Protein AF-A0A969PYI9-F1 (afdb_monomer_lite)

pLDDT: mean 77.61, std 15.88, range [44.59, 96.69]

Secondary structure (DSSP, 8-state):
---------------GGGSS-HHHHHHHHHHHHHHHHHHHHHHHHHHHHHHHHTHHHHHHHHHHHHHHHHHHHHHHHHHHHHHHHHHH--GGGGHHHHHHHHHHHHHHHHHHHHHHHHHHHT--

Foldseek 3Di:
DDDDDDDDDPPDPPDVVVPDDPVVVVVVVVVVVVVVVVVVVVVVVVVVVVVVVVVVLVVLVVVLVVLVVVLVVLVVLQVQLVVVCVVPVDCVSNVSVVVSVVCNVVSVVVSVVSVVVSVVVVVD

Sequence (124 aa):
MRSMQTYFPFQRKNNPWSRLPVSYRGAIIIAIPATCLIVTLVAWIWSRQAALEQKKQIDRARELLDQSNRILTILVDAETGVRGYNISYEPEFLEPYEQAITNLPNALDRFRQLAKITRDKSKL

Radius of gyration: 39.38 Å; chains: 1; bounding box: 103×38×92 Å

Structure (mmCIF, N/CA/C/O backbone):
data_AF-A0A969PYI9-F1
#
_entry.id   AF-A0A969PYI9-F1
#
loop_
_atom_site.group_PDB
_atom_site.id
_atom_site.type_symbol
_atom_site.label_atom_id
_atom_site.label_alt_id
_atom_site.label_comp_id
_atom_site.label_asym_id
_atom_site.label_entity_id
_atom_site.label_seq_id
_atom_site.pdbx_PDB_ins_code
_atom_site.Cartn_x
_atom_site.Cartn_y
_atom_site.Cartn_z
_atom_site.occupancy
_atom_site.B_iso_or_equiv
_atom_site.auth_seq_id
_atom_site.auth_comp_id
_atom_site.auth_asym_id
_atom_site.auth_atom_id
_atom_site.pdbx_PDB_model_num
ATOM 1 N N . MET A 1 1 ? 83.558 -29.501 -62.024 1.00 46.78 1 MET A N 1
ATOM 2 C CA . MET A 1 1 ? 83.845 -28.240 -61.301 1.00 46.78 1 MET A CA 1
ATOM 3 C C . MET A 1 1 ? 82.894 -27.171 -61.841 1.00 46.78 1 MET A C 1
ATOM 5 O O . MET A 1 1 ? 82.820 -27.061 -63.055 1.00 46.78 1 MET A O 1
ATOM 9 N N . ARG A 1 2 ? 82.185 -26.449 -60.949 1.00 47.19 2 ARG A N 1
ATOM 10 C CA . ARG A 1 2 ? 81.158 -25.389 -61.165 1.00 47.19 2 ARG A CA 1
ATOM 11 C C . ARG A 1 2 ? 79.785 -25.851 -61.691 1.00 47.19 2 ARG A C 1
ATOM 13 O O . ARG A 1 2 ? 79.622 -26.082 -62.876 1.00 47.19 2 ARG A O 1
ATOM 20 N N . SER A 1 3 ? 78.838 -26.230 -60.828 1.00 53.38 3 SER A N 1
ATOM 21 C CA . SER A 1 3 ? 78.014 -25.450 -59.867 1.00 53.38 3 SER A CA 1
ATOM 22 C C . SER A 1 3 ? 76.655 -25.053 -60.463 1.00 53.38 3 SER A C 1
ATOM 24 O O . SER A 1 3 ? 76.537 -24.048 -61.158 1.00 53.38 3 SER A O 1
ATOM 26 N N . MET A 1 4 ? 75.643 -25.868 -60.143 1.00 59.22 4 MET A N 1
ATOM 27 C CA . MET A 1 4 ? 74.211 -25.572 -60.246 1.00 59.22 4 MET A CA 1
ATOM 28 C C . MET A 1 4 ? 73.878 -24.302 -59.461 1.00 59.22 4 MET A C 1
ATOM 30 O O . MET A 1 4 ? 74.106 -24.251 -58.254 1.00 59.22 4 MET A O 1
ATOM 34 N N . GLN A 1 5 ? 73.3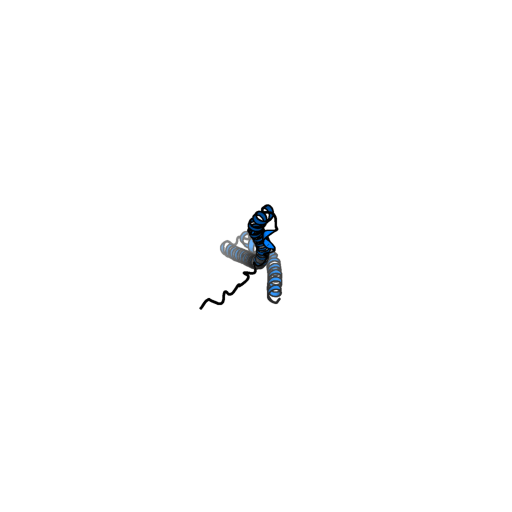05 -23.305 -60.133 1.00 66.62 5 GLN A N 1
ATOM 35 C CA . GLN A 1 5 ? 72.790 -22.099 -59.497 1.00 66.62 5 GLN A CA 1
ATOM 36 C C . GLN A 1 5 ? 71.279 -22.041 -59.720 1.00 66.62 5 GLN A C 1
ATOM 38 O O . GLN A 1 5 ? 70.779 -21.759 -60.806 1.00 66.62 5 GLN A O 1
ATOM 43 N N . THR A 1 6 ? 70.561 -22.408 -58.666 1.00 60.53 6 THR A N 1
ATOM 44 C CA . THR A 1 6 ? 69.108 -22.364 -58.535 1.00 60.53 6 THR A CA 1
ATOM 45 C C . THR A 1 6 ? 68.626 -20.918 -58.507 1.00 60.53 6 THR A C 1
ATOM 47 O O . THR A 1 6 ? 68.924 -20.185 -57.564 1.00 60.53 6 THR A O 1
ATOM 50 N N . TYR A 1 7 ? 67.841 -20.516 -59.502 1.00 62.12 7 TYR A N 1
ATOM 51 C CA . TYR A 1 7 ? 67.082 -19.269 -59.460 1.00 62.12 7 TYR A CA 1
ATOM 52 C C . TYR A 1 7 ? 65.679 -19.561 -58.909 1.00 62.12 7 TYR A C 1
ATOM 54 O O . TYR A 1 7 ? 64.814 -20.056 -59.624 1.00 62.12 7 TYR A O 1
ATOM 62 N N . PHE A 1 8 ? 65.455 -19.268 -57.625 1.00 63.09 8 PHE A N 1
ATOM 63 C CA . PHE A 1 8 ? 64.115 -19.190 -57.034 1.00 63.09 8 PHE A CA 1
ATOM 64 C C . PHE A 1 8 ? 63.538 -17.786 -57.287 1.00 63.09 8 PHE A C 1
ATOM 66 O O . PHE A 1 8 ? 64.083 -16.815 -56.758 1.00 63.09 8 PHE A O 1
ATOM 73 N N . PRO A 1 9 ? 62.436 -17.623 -58.040 1.00 62.62 9 PRO A N 1
ATOM 74 C CA . PRO A 1 9 ? 61.739 -16.346 -58.085 1.00 62.62 9 PRO A CA 1
ATOM 75 C C . PRO A 1 9 ? 60.918 -16.165 -56.800 1.00 62.62 9 PRO A C 1
ATOM 77 O O . PRO A 1 9 ? 59.925 -16.856 -56.569 1.00 62.62 9 PRO A O 1
ATOM 80 N N . PHE A 1 10 ? 61.319 -15.211 -55.957 1.00 60.91 10 PHE A N 1
ATOM 81 C CA . PHE A 1 10 ? 60.512 -14.723 -54.839 1.00 60.91 10 PHE A CA 1
ATOM 82 C C . PHE A 1 10 ? 59.260 -14.033 -55.402 1.00 60.91 10 PHE A C 1
ATOM 84 O O . PHE A 1 10 ? 59.290 -12.857 -55.771 1.00 60.91 10 PHE A O 1
ATOM 91 N N . GLN A 1 11 ? 58.149 -14.766 -55.516 1.00 65.62 11 GLN A N 1
ATOM 92 C CA . GLN A 1 11 ? 56.864 -14.171 -55.866 1.00 65.62 11 GLN A CA 1
ATOM 93 C C . GLN A 1 11 ? 56.404 -13.262 -54.725 1.00 65.62 11 GLN A C 1
ATOM 95 O O . GLN A 1 11 ? 55.915 -13.702 -53.684 1.00 65.62 11 GLN A O 1
ATOM 100 N N . ARG A 1 12 ? 56.559 -11.955 -54.938 1.00 57.47 12 ARG A N 1
ATOM 101 C CA . ARG A 1 12 ? 55.998 -10.908 -54.092 1.00 57.47 12 ARG A CA 1
ATOM 102 C C . ARG A 1 12 ? 54.474 -11.036 -54.163 1.00 57.47 12 ARG A C 1
ATOM 104 O O . ARG A 1 12 ? 53.871 -10.626 -55.151 1.00 57.47 12 ARG A O 1
ATOM 111 N N . LYS A 1 13 ? 53.854 -11.638 -53.138 1.00 58.28 13 LYS A N 1
ATOM 112 C CA . LYS A 1 13 ? 52.394 -11.633 -52.953 1.00 58.28 13 LYS A CA 1
ATOM 113 C C . LYS A 1 13 ? 51.910 -10.196 -53.139 1.00 58.28 13 LYS A C 1
ATOM 115 O O . LYS A 1 13 ? 52.215 -9.324 -52.323 1.00 58.28 13 LYS A O 1
ATOM 120 N N . ASN A 1 14 ? 51.192 -9.947 -54.230 1.00 59.09 14 ASN A N 1
ATOM 121 C CA . ASN A 1 14 ? 50.511 -8.683 -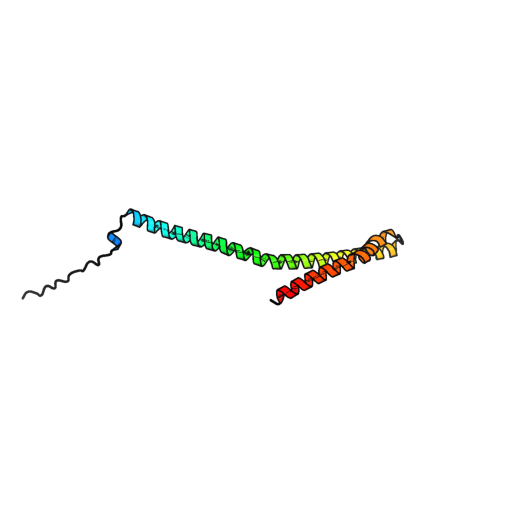54.453 1.00 59.09 14 ASN A CA 1
ATOM 122 C C . ASN A 1 14 ? 49.428 -8.563 -53.386 1.00 59.09 14 ASN A C 1
ATOM 124 O O . ASN A 1 14 ? 48.335 -9.098 -53.532 1.00 59.09 14 ASN A O 1
ATOM 128 N N . ASN A 1 15 ? 49.755 -7.881 -52.291 1.00 60.69 15 ASN A N 1
ATOM 129 C CA . ASN A 1 15 ? 48.765 -7.455 -51.323 1.00 60.69 15 ASN A CA 1
ATOM 130 C C . ASN A 1 15 ? 47.912 -6.366 -51.994 1.00 60.69 15 ASN A C 1
ATOM 132 O O . ASN A 1 15 ? 48.440 -5.282 -52.255 1.00 60.69 15 ASN A O 1
ATOM 136 N N . PRO A 1 16 ? 46.607 -6.591 -52.242 1.00 58.06 16 PRO A N 1
ATOM 137 C CA . PRO A 1 16 ? 45.718 -5.555 -52.787 1.00 58.06 16 PRO A CA 1
ATOM 138 C C . PRO A 1 16 ? 45.613 -4.328 -51.857 1.00 58.06 16 PRO A C 1
ATOM 140 O O . PRO A 1 16 ? 45.223 -3.239 -52.263 1.00 58.06 16 PRO A O 1
ATOM 143 N N . TRP A 1 17 ? 46.060 -4.494 -50.614 1.00 54.84 17 TRP A N 1
ATOM 144 C CA . TRP A 1 17 ? 46.081 -3.531 -49.519 1.00 54.84 17 TRP A CA 1
ATOM 145 C C . TRP A 1 17 ? 47.079 -2.371 -49.670 1.00 54.84 17 TRP A C 1
ATOM 147 O O . TRP A 1 17 ? 47.053 -1.433 -48.869 1.00 54.84 17 TRP A O 1
ATOM 157 N N . SER A 1 18 ? 47.986 -2.400 -50.654 1.00 57.56 18 SER A N 1
ATOM 158 C CA . SER A 1 18 ? 48.960 -1.315 -50.872 1.00 57.56 18 SER A CA 1
ATOM 159 C C . SER A 1 18 ? 48.491 -0.216 -51.825 1.00 57.56 18 SER A C 1
ATOM 161 O O . SER A 1 18 ? 49.165 0.805 -51.920 1.00 57.56 18 SER A O 1
ATOM 163 N N . ARG A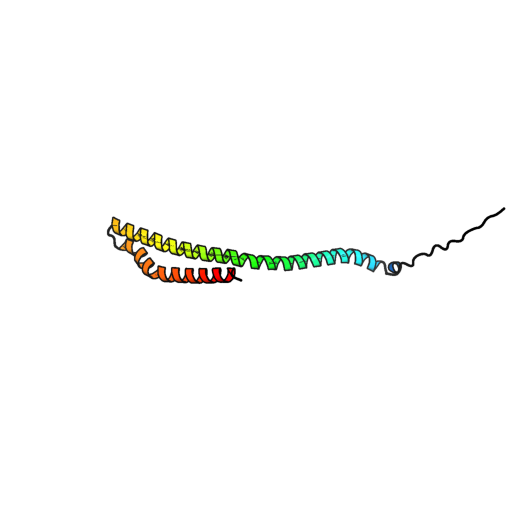 1 19 ? 47.338 -0.386 -52.488 1.00 58.09 19 ARG A N 1
ATOM 164 C CA . ARG A 1 19 ? 46.826 0.555 -53.503 1.00 58.09 19 ARG A CA 1
ATOM 165 C C . ARG A 1 19 ? 45.737 1.508 -53.007 1.00 58.09 19 ARG A C 1
ATOM 167 O O . ARG A 1 19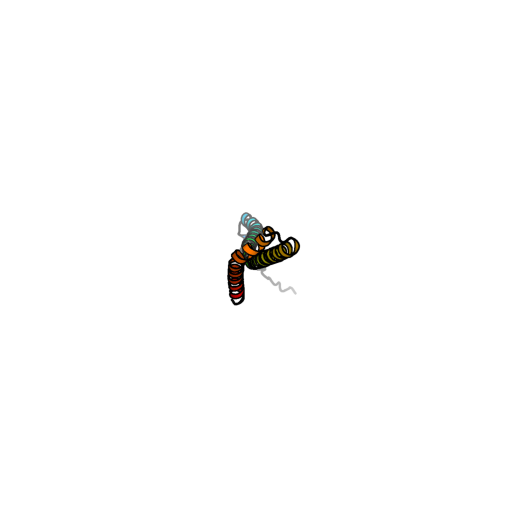 ? 45.211 2.284 -53.795 1.00 58.09 19 ARG A O 1
ATOM 174 N N . LEU A 1 20 ? 45.402 1.463 -51.719 1.00 59.56 20 LEU A N 1
ATOM 175 C CA . LEU A 1 20 ? 44.409 2.358 -51.129 1.00 59.56 20 LEU A CA 1
ATOM 176 C C . LEU A 1 20 ? 45.105 3.608 -50.558 1.00 59.56 20 LEU A C 1
ATOM 178 O O . LEU A 1 20 ? 46.094 3.459 -49.831 1.00 59.56 20 LEU A O 1
ATOM 182 N N . PRO A 1 21 ? 44.625 4.824 -50.886 1.00 57.94 21 PRO A N 1
ATOM 183 C CA . PRO A 1 21 ? 45.241 6.083 -50.474 1.00 57.94 21 PRO A CA 1
ATOM 184 C C . PRO A 1 21 ? 45.346 6.179 -48.944 1.00 57.94 21 PRO A C 1
ATOM 186 O O . PRO A 1 21 ? 44.457 5.743 -48.212 1.00 57.94 21 PRO A O 1
ATOM 189 N N . VAL A 1 22 ? 46.460 6.737 -48.457 1.00 59.12 22 VAL A N 1
ATOM 190 C CA . VAL A 1 22 ? 46.876 6.783 -47.036 1.00 59.12 22 VAL A CA 1
ATOM 191 C C . VAL A 1 22 ? 45.804 7.365 -46.100 1.00 59.12 22 VAL A C 1
ATOM 193 O O . VAL A 1 22 ? 45.721 6.971 -44.938 1.00 59.12 22 VAL A O 1
ATOM 196 N N . SER A 1 23 ? 44.919 8.214 -46.616 1.00 60.12 23 SER A N 1
ATOM 197 C CA . SER A 1 23 ? 43.754 8.763 -45.916 1.00 60.12 23 SER A CA 1
ATOM 198 C C . SER A 1 23 ? 42.748 7.696 -45.452 1.00 60.12 23 SER A C 1
ATOM 200 O O . SER A 1 23 ? 42.155 7.843 -44.386 1.00 60.12 23 SER A O 1
ATOM 202 N N . TYR A 1 24 ? 42.602 6.579 -46.174 1.00 62.62 24 TYR A N 1
ATOM 203 C CA . TYR A 1 24 ? 41.691 5.490 -45.791 1.00 62.62 24 TYR A CA 1
ATOM 204 C C . TYR A 1 24 ? 42.291 4.569 -44.714 1.00 62.62 24 TYR A C 1
ATOM 206 O O . TYR A 1 24 ? 41.568 3.995 -43.903 1.00 62.62 24 TYR A O 1
ATOM 214 N N . ARG A 1 25 ? 43.627 4.473 -44.644 1.00 58.72 25 ARG A N 1
ATOM 215 C CA . ARG A 1 25 ? 44.326 3.702 -43.599 1.00 58.72 25 ARG A CA 1
ATOM 216 C C . ARG A 1 25 ? 44.169 4.333 -42.216 1.00 58.72 25 ARG A C 1
ATOM 218 O O . ARG A 1 25 ? 44.001 3.603 -41.246 1.00 58.72 25 ARG A O 1
ATOM 225 N N . GLY A 1 26 ? 44.165 5.666 -42.136 1.00 64.00 26 GLY A N 1
ATOM 226 C CA . GLY A 1 26 ? 43.860 6.390 -40.896 1.00 64.00 26 GLY A CA 1
ATOM 227 C C . GLY A 1 26 ? 42.392 6.256 -40.481 1.00 64.00 26 GLY A C 1
ATOM 228 O O . GLY A 1 26 ? 42.096 6.056 -39.306 1.00 64.00 26 GLY A O 1
ATOM 229 N N . ALA A 1 27 ? 41.475 6.278 -41.453 1.00 65.31 27 ALA A N 1
ATOM 230 C CA . ALA A 1 27 ? 40.041 6.148 -41.200 1.00 65.31 27 ALA A CA 1
ATOM 231 C C . ALA A 1 27 ? 39.653 4.776 -40.616 1.00 65.31 27 ALA A C 1
ATOM 233 O O . ALA A 1 27 ? 38.816 4.713 -39.720 1.00 65.31 27 ALA A O 1
ATOM 234 N N . ILE A 1 28 ? 40.293 3.683 -41.052 1.00 68.19 28 ILE A N 1
ATOM 235 C CA . ILE A 1 28 ? 40.019 2.330 -40.531 1.00 68.19 28 ILE A CA 1
ATOM 236 C C . ILE A 1 28 ? 40.412 2.201 -39.048 1.00 68.19 28 ILE A C 1
ATOM 238 O O . ILE A 1 28 ? 39.690 1.571 -38.277 1.00 68.19 28 ILE A O 1
ATOM 242 N N . ILE A 1 29 ? 41.509 2.840 -38.625 1.00 76.75 29 ILE A N 1
ATOM 243 C CA . ILE A 1 29 ? 41.984 2.802 -37.229 1.00 76.75 29 ILE A CA 1
ATOM 244 C C . ILE A 1 29 ? 40.995 3.500 -36.284 1.00 76.75 29 ILE A C 1
ATOM 246 O O . ILE A 1 29 ? 40.866 3.096 -35.133 1.00 76.75 29 ILE A O 1
ATOM 250 N N . ILE A 1 30 ? 40.263 4.506 -36.774 1.00 74.62 30 ILE A N 1
ATOM 251 C CA . ILE A 1 30 ? 39.261 5.263 -36.004 1.00 74.62 30 ILE A CA 1
ATOM 252 C C . ILE A 1 30 ? 37.872 4.613 -36.107 1.00 74.62 30 ILE A C 1
ATOM 254 O O . ILE A 1 30 ? 37.093 4.648 -35.155 1.00 74.62 30 ILE A O 1
ATOM 258 N N . ALA A 1 31 ? 37.564 3.959 -37.228 1.00 79.38 31 ALA A N 1
ATOM 259 C CA . ALA A 1 31 ? 36.282 3.296 -37.440 1.00 79.38 31 ALA A CA 1
ATOM 260 C C . ALA A 1 31 ? 36.054 2.119 -36.474 1.00 79.38 31 ALA A C 1
ATOM 262 O O . ALA A 1 31 ? 34.930 1.908 -36.022 1.00 79.38 31 ALA A O 1
ATOM 263 N N . ILE A 1 32 ? 37.103 1.375 -36.114 1.00 83.88 32 ILE A N 1
ATOM 264 C CA . ILE A 1 32 ? 37.017 0.238 -35.180 1.00 83.88 32 ILE A CA 1
ATOM 265 C C . ILE A 1 32 ? 36.618 0.679 -33.755 1.00 83.88 32 ILE A C 1
ATOM 267 O O . ILE A 1 32 ? 35.628 0.165 -33.233 1.00 83.88 32 ILE A O 1
ATOM 271 N N . PRO A 1 33 ? 37.299 1.643 -33.102 1.00 86.81 33 PRO A N 1
ATOM 272 C CA . PRO A 1 33 ? 36.871 2.127 -31.793 1.00 86.81 33 PRO A CA 1
ATOM 273 C C . PRO A 1 33 ? 35.528 2.861 -31.866 1.00 86.81 33 PRO A C 1
ATOM 275 O O . PRO A 1 33 ? 34.717 2.705 -30.957 1.00 86.81 33 PRO A O 1
ATOM 278 N N . ALA A 1 34 ? 35.238 3.589 -32.951 1.00 85.38 34 ALA A N 1
ATOM 279 C CA . ALA A 1 34 ? 33.947 4.255 -33.124 1.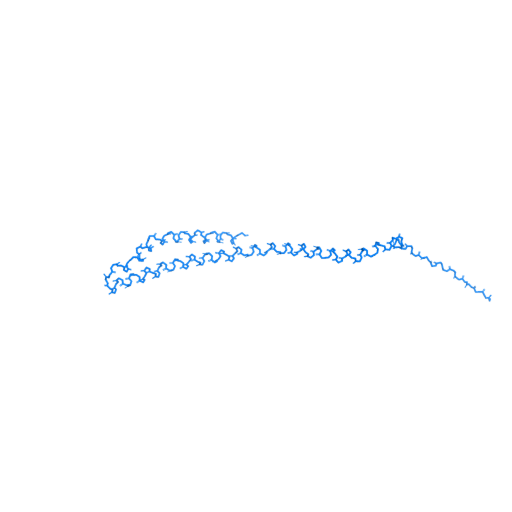00 85.38 34 ALA A CA 1
ATOM 280 C C . ALA A 1 34 ? 32.780 3.257 -33.212 1.00 85.38 34 ALA A C 1
ATOM 282 O O . ALA A 1 34 ? 31.767 3.430 -32.541 1.00 85.38 34 ALA A O 1
ATOM 283 N N . THR A 1 35 ? 32.927 2.180 -33.986 1.00 87.75 35 THR A N 1
ATOM 284 C CA . THR A 1 35 ? 31.908 1.121 -34.071 1.00 87.75 35 THR A CA 1
ATOM 285 C C . THR A 1 35 ? 31.764 0.370 -32.753 1.00 87.75 35 THR A C 1
ATOM 287 O O . THR A 1 35 ? 30.640 0.120 -32.327 1.00 87.75 35 THR A O 1
ATOM 290 N N . CYS A 1 36 ? 32.867 0.093 -32.054 1.00 87.56 36 CYS A N 1
ATOM 291 C CA . CYS A 1 36 ? 32.833 -0.510 -30.723 1.00 87.56 36 CYS A CA 1
ATOM 292 C C . CYS A 1 36 ? 32.071 0.373 -29.716 1.00 87.56 36 CYS A C 1
ATOM 294 O O . CYS A 1 36 ? 31.208 -0.124 -28.996 1.00 87.56 36 CYS A O 1
ATOM 296 N N . LEU A 1 37 ? 32.305 1.691 -29.724 1.00 87.31 37 LEU A N 1
ATOM 297 C CA . LEU A 1 37 ? 31.570 2.652 -28.893 1.00 87.31 37 LEU A CA 1
ATOM 298 C C . LEU A 1 37 ? 30.078 2.719 -29.243 1.00 87.31 37 LEU A C 1
ATOM 300 O O . LEU A 1 37 ? 29.238 2.796 -28.352 1.00 87.31 37 LEU A O 1
ATOM 304 N N . ILE A 1 38 ? 29.723 2.661 -30.527 1.00 88.88 38 ILE A N 1
ATOM 305 C CA . ILE A 1 38 ? 28.316 2.643 -30.946 1.00 88.88 38 ILE A CA 1
ATOM 306 C C . ILE A 1 38 ? 27.634 1.358 -30.458 1.00 88.88 38 ILE A C 1
ATOM 308 O O . ILE A 1 38 ? 26.534 1.421 -29.914 1.00 88.88 38 ILE A O 1
ATOM 312 N N . VAL A 1 39 ? 28.291 0.202 -30.582 1.00 88.94 39 VAL A N 1
ATOM 313 C CA . VAL A 1 39 ? 27.757 -1.085 -30.109 1.00 88.94 39 VAL A CA 1
ATOM 314 C C . VAL A 1 39 ? 27.576 -1.091 -28.590 1.00 88.94 39 VAL A C 1
ATOM 316 O O . VAL A 1 39 ? 26.536 -1.546 -28.116 1.00 88.94 39 VAL A O 1
ATOM 319 N N . THR A 1 40 ? 28.524 -0.556 -27.814 1.00 85.12 40 THR A N 1
ATOM 320 C CA . THR A 1 40 ? 28.390 -0.483 -26.348 1.00 85.12 40 THR A CA 1
ATOM 321 C C . THR A 1 40 ? 27.299 0.492 -25.915 1.00 85.12 40 THR A C 1
ATOM 323 O O . THR A 1 40 ? 26.546 0.176 -24.996 1.00 85.12 40 THR A O 1
ATOM 326 N N . LEU A 1 41 ? 27.141 1.631 -26.596 1.00 85.06 41 LEU A N 1
ATOM 327 C CA . LEU A 1 41 ? 26.045 2.571 -26.349 1.00 85.06 41 LEU A CA 1
ATOM 328 C C . LEU A 1 41 ? 24.683 1.944 -26.656 1.00 85.06 41 LEU A C 1
ATOM 330 O O . LEU A 1 41 ? 23.765 2.053 -25.847 1.00 85.06 41 LEU A O 1
ATOM 334 N N . VAL A 1 42 ? 24.553 1.245 -27.785 1.00 84.88 42 VAL A N 1
ATOM 335 C CA . VAL A 1 42 ? 23.316 0.539 -28.150 1.00 84.88 42 VAL A CA 1
ATOM 336 C C . VAL A 1 42 ? 23.021 -0.574 -27.144 1.00 84.88 42 VAL A C 1
ATOM 338 O O . VAL A 1 42 ? 21.913 -0.631 -26.617 1.00 84.88 42 VAL A O 1
ATOM 341 N N . ALA A 1 43 ? 24.005 -1.400 -26.782 1.00 81.75 43 ALA A N 1
ATOM 342 C CA . ALA A 1 43 ? 23.846 -2.431 -25.756 1.00 81.75 43 ALA A CA 1
ATOM 343 C C . ALA A 1 43 ? 23.441 -1.839 -24.394 1.00 81.75 43 ALA A C 1
ATOM 345 O O . ALA A 1 43 ? 22.599 -2.403 -23.693 1.00 81.75 43 ALA A O 1
ATOM 346 N N . TRP A 1 44 ? 23.981 -0.673 -24.036 1.00 77.75 44 TRP A N 1
ATOM 347 C CA . TRP A 1 44 ? 23.617 0.034 -22.811 1.00 77.75 44 TRP A CA 1
ATOM 348 C C . TRP A 1 44 ? 22.179 0.568 -22.849 1.00 77.75 44 TRP A C 1
ATOM 350 O O . TRP A 1 44 ? 21.448 0.422 -21.868 1.00 77.75 44 TRP A O 1
ATOM 360 N N . ILE A 1 45 ? 21.738 1.112 -23.987 1.00 74.62 45 ILE A N 1
ATOM 361 C CA . ILE A 1 45 ? 20.353 1.562 -24.204 1.00 74.62 45 ILE A CA 1
ATOM 362 C C . ILE A 1 45 ? 19.373 0.386 -24.081 1.00 74.62 45 ILE A C 1
ATOM 364 O O . ILE A 1 45 ? 18.321 0.533 -23.463 1.00 74.62 45 ILE A O 1
ATOM 368 N N . TRP A 1 46 ? 19.726 -0.788 -24.608 1.00 69.31 46 TRP A N 1
ATOM 369 C CA . TRP A 1 46 ? 18.892 -1.992 -24.526 1.00 69.31 46 TRP A CA 1
ATOM 370 C C . TRP A 1 46 ? 18.870 -2.573 -23.106 1.00 69.31 46 TRP A C 1
ATOM 372 O O . TRP A 1 46 ? 17.812 -2.922 -22.587 1.00 69.31 46 TRP A O 1
ATOM 382 N N . SER A 1 47 ? 20.018 -2.593 -22.422 1.00 65.81 47 SER A N 1
ATOM 383 C CA . SER A 1 47 ? 20.136 -3.068 -21.036 1.00 65.81 47 SER A CA 1
ATOM 384 C C . SER A 1 47 ? 19.327 -2.217 -20.047 1.00 65.81 47 SER A C 1
ATOM 386 O O . SER A 1 47 ? 18.766 -2.740 -19.083 1.00 65.81 47 SER A O 1
ATOM 388 N N . ARG A 1 48 ? 19.173 -0.915 -20.318 1.00 59.12 48 ARG A N 1
ATOM 389 C CA . ARG A 1 48 ? 18.320 -0.011 -19.528 1.00 59.12 48 ARG A CA 1
ATOM 390 C C . ARG A 1 48 ? 16.832 -0.371 -19.582 1.00 59.12 48 ARG A C 1
ATOM 392 O O . ARG A 1 48 ? 16.114 -0.004 -18.654 1.00 59.12 48 ARG A O 1
ATOM 399 N N . GLN A 1 49 ? 16.364 -1.080 -20.611 1.00 55.50 49 GLN A N 1
ATOM 400 C CA . GLN A 1 49 ? 14.948 -1.449 -20.732 1.00 55.50 49 GLN A CA 1
ATOM 401 C C . GLN A 1 49 ? 14.581 -2.651 -19.844 1.00 55.50 49 GLN A C 1
ATOM 403 O O . GLN A 1 49 ? 13.485 -2.683 -19.290 1.00 55.50 49 GLN A O 1
ATOM 408 N N . ALA A 1 50 ? 15.528 -3.551 -19.559 1.00 55.56 50 ALA A N 1
ATOM 409 C CA . ALA A 1 50 ? 15.312 -4.685 -18.650 1.00 55.56 50 ALA A CA 1
ATOM 410 C C . ALA A 1 50 ? 15.195 -4.283 -17.161 1.00 55.56 50 ALA A C 1
ATOM 412 O O . ALA A 1 50 ? 14.684 -5.046 -16.341 1.00 55.56 50 ALA A O 1
ATOM 413 N N . ALA A 1 51 ? 15.632 -3.073 -16.791 1.00 54.03 51 ALA A N 1
ATOM 414 C CA . ALA A 1 51 ? 15.576 -2.584 -15.410 1.00 54.03 51 ALA A CA 1
ATOM 415 C C . ALA A 1 51 ? 14.180 -2.083 -14.983 1.00 54.03 51 ALA A C 1
ATOM 417 O O . ALA A 1 51 ? 13.912 -1.947 -13.788 1.00 54.03 51 ALA A O 1
ATOM 418 N N . LEU A 1 52 ? 13.283 -1.805 -15.937 1.00 53.34 52 LEU A N 1
ATOM 419 C CA . LEU A 1 52 ? 11.918 -1.344 -15.651 1.00 53.34 52 LEU A CA 1
ATOM 420 C C . LEU A 1 52 ? 10.925 -2.504 -15.502 1.00 53.34 52 LEU A C 1
ATOM 422 O O . LEU A 1 52 ? 9.938 -2.373 -14.777 1.00 53.34 52 LEU A O 1
ATOM 426 N N . GLU A 1 53 ? 11.210 -3.659 -16.105 1.00 53.66 53 GLU A N 1
ATOM 427 C CA . GLU A 1 53 ? 10.375 -4.856 -15.971 1.00 53.66 53 GLU A CA 1
ATOM 428 C C . GLU A 1 53 ? 10.468 -5.469 -14.558 1.00 53.66 53 GLU A C 1
ATOM 430 O O . GLU A 1 53 ? 9.459 -5.909 -14.007 1.00 53.66 53 GLU A O 1
ATOM 435 N N . GLN A 1 54 ? 11.649 -5.435 -13.921 1.00 49.06 54 GLN A N 1
ATOM 436 C CA . GLN A 1 54 ? 11.841 -6.002 -12.576 1.00 49.06 54 GLN A CA 1
ATOM 437 C C . GLN A 1 54 ? 11.252 -5.150 -11.438 1.00 49.06 54 GLN A C 1
ATOM 439 O O . GLN A 1 54 ? 10.904 -5.692 -10.389 1.00 49.06 54 GLN A O 1
ATOM 444 N N . LYS A 1 55 ? 11.059 -3.837 -11.632 1.00 53.06 55 LYS A N 1
ATOM 445 C CA . LYS A 1 55 ? 10.460 -2.968 -10.598 1.00 53.06 55 LYS A CA 1
ATOM 446 C C . LYS A 1 55 ? 8.975 -3.246 -10.355 1.00 53.06 55 LYS A C 1
ATOM 448 O O . LYS A 1 55 ? 8.511 -3.165 -9.222 1.00 53.06 55 LYS A O 1
ATOM 453 N N . LYS A 1 56 ? 8.249 -3.692 -11.385 1.00 56.47 56 LYS A N 1
ATOM 454 C CA . LYS A 1 56 ? 6.800 -3.949 -11.313 1.00 56.47 56 LYS A CA 1
ATOM 455 C C . LYS A 1 56 ? 6.392 -5.045 -10.322 1.00 56.47 56 LYS A C 1
ATOM 457 O O . LYS A 1 56 ? 5.230 -5.074 -9.932 1.00 56.47 56 LYS A O 1
ATOM 462 N N . GLN A 1 57 ? 7.289 -5.961 -9.958 1.00 56.94 57 GLN A N 1
ATOM 463 C CA . GLN A 1 57 ? 7.002 -7.015 -8.972 1.00 56.94 57 GLN A CA 1
ATOM 464 C C . GLN A 1 57 ? 7.136 -6.477 -7.538 1.00 56.94 57 GLN A C 1
ATOM 466 O O . GLN A 1 57 ? 6.283 -6.742 -6.692 1.00 56.94 57 GLN A O 1
ATOM 471 N N . ILE A 1 58 ? 8.177 -5.675 -7.286 1.00 61.53 58 ILE A N 1
ATOM 472 C CA . ILE A 1 58 ? 8.455 -5.076 -5.973 1.00 61.53 58 ILE A CA 1
ATOM 473 C C . ILE A 1 58 ? 7.383 -4.040 -5.621 1.00 61.53 58 ILE A C 1
ATOM 475 O O . ILE A 1 58 ? 6.893 -4.029 -4.492 1.00 61.53 58 ILE A O 1
ATOM 479 N N . ASP A 1 59 ? 6.956 -3.233 -6.594 1.00 69.44 59 ASP A N 1
ATOM 480 C CA . ASP A 1 59 ? 5.920 -2.220 -6.374 1.00 69.44 59 ASP A CA 1
ATOM 481 C C . ASP A 1 59 ? 4.573 -2.852 -5.977 1.00 69.44 59 ASP A C 1
ATOM 483 O O . ASP A 1 59 ? 3.901 -2.356 -5.076 1.00 69.44 59 ASP A O 1
ATOM 487 N N . ARG A 1 60 ? 4.214 -4.009 -6.555 1.00 70.94 60 ARG A N 1
ATOM 488 C CA . ARG A 1 60 ? 2.969 -4.724 -6.210 1.00 70.94 60 ARG A CA 1
ATOM 489 C C . ARG A 1 60 ? 3.004 -5.365 -4.831 1.00 70.94 60 ARG A C 1
ATOM 491 O O . ARG A 1 60 ? 2.018 -5.306 -4.104 1.00 70.94 60 ARG A O 1
ATOM 498 N N . ALA A 1 61 ? 4.126 -5.987 -4.465 1.00 75.06 61 ALA A N 1
ATOM 499 C CA . ALA A 1 61 ? 4.283 -6.549 -3.127 1.00 75.06 61 ALA A CA 1
ATOM 500 C C . ALA A 1 61 ? 4.181 -5.447 -2.062 1.00 75.06 61 ALA A C 1
ATOM 502 O O . ALA A 1 61 ? 3.548 -5.647 -1.027 1.00 75.06 61 ALA A O 1
ATOM 503 N N . ARG A 1 62 ? 4.742 -4.266 -2.348 1.00 79.19 62 ARG A N 1
ATOM 504 C CA . ARG A 1 62 ? 4.648 -3.092 -1.480 1.00 79.19 62 ARG A CA 1
ATOM 505 C C . ARG A 1 62 ? 3.216 -2.578 -1.350 1.00 79.19 62 ARG A C 1
ATOM 507 O O . ARG A 1 62 ? 2.788 -2.304 -0.237 1.00 79.19 62 ARG A O 1
ATOM 514 N N . GLU A 1 63 ? 2.474 -2.499 -2.451 1.00 81.69 63 GLU A N 1
ATOM 515 C CA . GLU A 1 63 ? 1.062 -2.097 -2.444 1.00 81.69 63 GLU A CA 1
ATOM 516 C C . GLU A 1 63 ? 0.190 -3.077 -1.641 1.00 81.69 63 GLU A C 1
ATOM 518 O O . GLU A 1 63 ? -0.640 -2.662 -0.835 1.00 81.69 63 GLU A O 1
ATOM 523 N N . LEU A 1 64 ? 0.424 -4.386 -1.779 1.00 84.50 64 LEU A N 1
ATOM 524 C CA . LEU A 1 64 ? -0.287 -5.408 -1.007 1.00 84.50 64 LEU A CA 1
ATOM 525 C C . LEU A 1 64 ? 0.024 -5.329 0.500 1.00 84.50 64 LEU A C 1
ATOM 527 O O . LEU A 1 64 ? -0.872 -5.501 1.335 1.00 84.50 64 LEU A O 1
ATOM 531 N N . LEU A 1 65 ? 1.287 -5.061 0.846 1.00 86.62 65 LEU A N 1
ATOM 532 C CA . LEU A 1 65 ? 1.727 -4.881 2.229 1.00 86.62 65 LEU A CA 1
ATOM 533 C C . LEU A 1 65 ? 1.100 -3.626 2.851 1.00 86.62 65 LEU A C 1
ATOM 535 O O . LEU A 1 65 ? 0.622 -3.677 3.980 1.00 86.62 65 LEU A O 1
ATOM 539 N N . ASP A 1 66 ? 1.049 -2.529 2.096 1.00 89.50 66 ASP A N 1
ATOM 540 C CA . ASP A 1 66 ? 0.438 -1.269 2.522 1.00 89.50 66 ASP A CA 1
ATOM 541 C C . ASP A 1 66 ? -1.061 -1.437 2.810 1.00 89.50 66 ASP A C 1
ATOM 543 O O . ASP A 1 66 ? -1.543 -1.048 3.875 1.00 89.50 66 ASP A O 1
ATOM 547 N N . GLN A 1 67 ? -1.793 -2.132 1.930 1.00 88.81 67 GLN A N 1
ATOM 548 C CA . GLN A 1 67 ? -3.205 -2.444 2.179 1.00 88.81 67 GLN A CA 1
ATOM 549 C C . GLN A 1 67 ? -3.409 -3.340 3.407 1.00 88.81 67 GLN A C 1
ATOM 551 O O . GLN A 1 67 ? -4.357 -3.133 4.164 1.00 88.81 67 GLN A O 1
ATOM 556 N N . SER A 1 68 ? -2.520 -4.311 3.638 1.00 90.06 68 SER A N 1
ATOM 557 C CA . SER A 1 68 ? -2.572 -5.151 4.845 1.00 90.06 68 SER A CA 1
ATOM 558 C C . SER A 1 68 ? -2.362 -4.324 6.108 1.00 90.06 68 SER A C 1
ATOM 560 O O . SER A 1 68 ? -3.106 -4.465 7.076 1.00 90.06 68 SER A O 1
ATOM 562 N N . ASN A 1 69 ? -1.370 -3.433 6.082 1.00 91.69 69 ASN A N 1
ATOM 563 C CA . ASN A 1 69 ? -1.063 -2.561 7.205 1.00 91.69 69 ASN A CA 1
ATOM 564 C C . ASN A 1 69 ? -2.234 -1.621 7.507 1.00 91.69 69 ASN A C 1
ATOM 566 O O . ASN A 1 69 ? -2.599 -1.439 8.660 1.00 91.69 69 ASN A O 1
ATOM 570 N N . ARG A 1 70 ? -2.900 -1.106 6.469 1.00 91.88 70 ARG A N 1
ATOM 571 C CA . ARG A 1 70 ? -4.093 -0.272 6.629 1.00 91.88 70 ARG A CA 1
ATOM 572 C C . ARG A 1 70 ? -5.246 -1.006 7.312 1.00 91.88 70 ARG A C 1
ATOM 574 O O . ARG A 1 70 ? -5.901 -0.427 8.172 1.00 91.88 70 ARG A O 1
ATOM 581 N N . ILE A 1 71 ? -5.492 -2.267 6.951 1.00 92.88 71 ILE A N 1
ATOM 582 C CA . ILE A 1 71 ? -6.496 -3.102 7.630 1.00 92.88 71 ILE A CA 1
ATOM 583 C C . ILE A 1 71 ? -6.121 -3.289 9.103 1.00 92.88 71 ILE A C 1
ATOM 585 O O . ILE A 1 71 ? -6.982 -3.158 9.970 1.00 92.88 71 ILE A O 1
ATOM 589 N N . LEU A 1 72 ? -4.845 -3.561 9.387 1.00 94.06 72 LEU A N 1
ATOM 590 C CA . LEU A 1 72 ? -4.360 -3.722 10.754 1.00 94.06 72 LEU A CA 1
ATOM 591 C C . LEU A 1 72 ? -4.562 -2.447 11.579 1.00 94.06 72 LEU A C 1
ATOM 593 O O . LEU A 1 72 ? -5.082 -2.536 12.685 1.00 94.06 72 LEU A O 1
ATOM 597 N N . THR A 1 73 ? -4.221 -1.277 11.036 1.00 94.44 73 THR A N 1
ATOM 598 C CA . THR A 1 73 ? -4.452 0.015 11.696 1.00 94.44 73 THR A CA 1
ATOM 599 C C . THR A 1 73 ? -5.927 0.208 12.040 1.00 94.44 73 THR A C 1
ATOM 601 O O . THR A 1 73 ? -6.239 0.476 13.191 1.00 94.44 73 THR A O 1
ATOM 604 N N . ILE A 1 74 ? -6.839 -0.037 11.089 1.00 91.81 74 ILE A N 1
ATOM 605 C CA . ILE A 1 74 ? -8.289 0.076 11.328 1.00 91.81 74 ILE A CA 1
ATOM 606 C C . ILE A 1 74 ? -8.736 -0.825 12.489 1.00 91.81 74 ILE A C 1
ATOM 608 O O . ILE A 1 74 ? -9.524 -0.399 13.330 1.00 91.81 74 ILE A O 1
ATOM 612 N N . LEU A 1 75 ? -8.246 -2.067 12.547 1.00 95.00 75 LEU A N 1
ATOM 613 C CA . LEU A 1 75 ? -8.593 -2.994 13.628 1.00 95.00 75 LEU A CA 1
ATOM 614 C C . LEU A 1 75 ? -8.025 -2.557 14.978 1.00 95.00 75 LEU A C 1
ATOM 616 O O . LEU A 1 75 ? -8.730 -2.631 15.980 1.00 95.00 75 LEU A O 1
ATOM 620 N N . VAL A 1 76 ? -6.765 -2.123 15.006 1.00 96.62 76 VAL A N 1
ATOM 621 C CA . VAL A 1 76 ? -6.095 -1.683 16.235 1.00 96.62 76 VAL A CA 1
ATOM 622 C C . VAL A 1 76 ? -6.764 -0.430 16.793 1.00 96.62 76 VAL A C 1
ATOM 624 O O . VAL A 1 76 ? -6.998 -0.358 17.999 1.00 96.62 76 VAL A O 1
ATOM 627 N N . ASP A 1 77 ? -7.130 0.523 15.939 1.00 95.19 77 ASP A N 1
ATOM 628 C CA . ASP A 1 77 ? -7.838 1.737 16.350 1.00 95.19 77 ASP A CA 1
ATOM 629 C C . ASP A 1 77 ? -9.230 1.397 16.899 1.00 95.19 77 ASP A C 1
ATOM 631 O O . ASP A 1 77 ? -9.616 1.894 17.956 1.00 95.19 77 ASP A O 1
ATOM 635 N N . ALA A 1 78 ? -9.954 0.481 16.247 1.00 95.06 78 ALA A N 1
ATOM 636 C CA . ALA A 1 78 ? -11.248 -0.005 16.724 1.00 95.06 78 ALA A CA 1
ATOM 637 C C . ALA A 1 78 ? -11.146 -0.723 18.080 1.00 95.06 78 ALA A C 1
ATOM 639 O O . ALA A 1 78 ? -11.943 -0.467 18.981 1.00 95.06 78 ALA A O 1
ATOM 640 N N . GLU A 1 79 ? -10.158 -1.605 18.252 1.00 96.25 79 GLU A N 1
ATOM 641 C CA . GLU A 1 79 ? -9.895 -2.302 19.515 1.00 96.25 79 GLU A CA 1
ATOM 642 C C . GLU A 1 79 ? -9.537 -1.313 20.629 1.00 96.25 79 GLU A C 1
ATOM 644 O O . GLU A 1 79 ? -10.040 -1.420 21.750 1.00 96.25 79 GLU A O 1
ATOM 649 N N . THR A 1 80 ? -8.690 -0.332 20.314 1.00 95.75 80 THR A N 1
ATOM 650 C CA . THR A 1 80 ? -8.277 0.714 21.253 1.00 95.75 80 THR A CA 1
ATOM 651 C C . THR A 1 80 ? -9.462 1.591 21.647 1.00 95.75 80 THR A C 1
ATOM 653 O O . THR A 1 80 ? -9.629 1.877 22.831 1.00 95.75 80 THR A O 1
ATOM 656 N N . GLY A 1 81 ? -10.332 1.942 20.697 1.00 94.12 81 GLY A N 1
ATOM 657 C CA . GLY A 1 81 ? -11.561 2.692 20.948 1.00 94.12 81 GLY A CA 1
ATOM 658 C C . GLY A 1 81 ? -12.532 1.951 21.870 1.00 94.12 81 GLY A C 1
ATOM 659 O O . GLY A 1 81 ? -12.930 2.469 22.912 1.00 94.12 81 GLY A O 1
ATOM 660 N N . VAL A 1 82 ? -12.833 0.682 21.575 1.00 94.88 82 VAL A N 1
ATOM 661 C CA . VAL A 1 82 ? -13.697 -0.146 22.441 1.00 94.88 82 VAL A CA 1
ATOM 662 C C . VAL A 1 82 ? -13.115 -0.280 23.850 1.00 94.88 82 VAL A C 1
ATOM 664 O O . VAL A 1 82 ? -13.850 -0.199 24.835 1.00 94.88 82 VAL A O 1
ATOM 667 N N . ARG A 1 83 ? -11.795 -0.455 23.973 1.00 96.69 83 ARG A N 1
ATOM 668 C CA . ARG A 1 83 ? -11.124 -0.489 25.281 1.00 96.69 83 ARG A CA 1
ATOM 669 C C . ARG A 1 83 ? -11.231 0.841 26.019 1.00 96.69 83 ARG A C 1
ATOM 671 O O . ARG A 1 83 ? -11.481 0.818 27.220 1.00 96.69 83 ARG A O 1
ATOM 678 N N . GLY A 1 84 ? -11.074 1.964 25.319 1.00 94.75 84 GLY A N 1
ATOM 679 C CA . GLY A 1 84 ? -11.261 3.306 25.870 1.00 94.75 84 GLY A CA 1
ATOM 680 C C . GLY A 1 84 ? -12.662 3.482 26.448 1.00 94.75 84 GLY A C 1
ATOM 681 O O . GLY A 1 84 ? -12.794 3.781 27.632 1.00 94.75 84 GLY A O 1
ATOM 682 N N . TYR A 1 85 ? -13.692 3.154 25.663 1.00 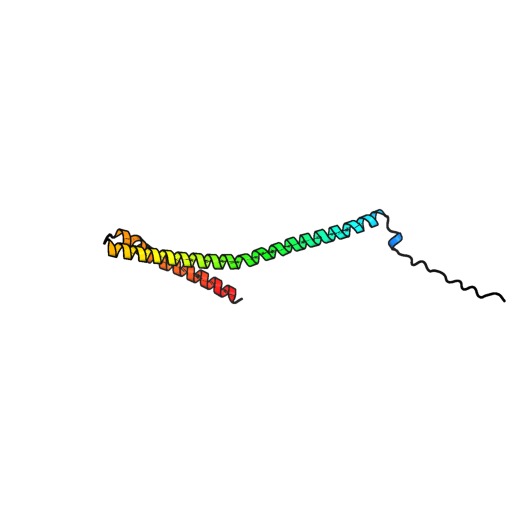95.62 85 TYR A N 1
ATOM 683 C CA . TYR A 1 85 ? -15.089 3.189 26.105 1.00 95.62 85 TYR A CA 1
ATOM 684 C C . TYR A 1 85 ? -15.332 2.305 27.331 1.00 95.62 85 TYR A C 1
ATOM 686 O O . TYR A 1 85 ? -15.981 2.725 28.280 1.00 95.62 85 TYR A O 1
ATOM 694 N N . ASN A 1 86 ? -14.779 1.092 27.358 1.00 95.75 86 ASN A N 1
ATOM 695 C CA . ASN A 1 86 ? -14.963 0.187 28.492 1.00 95.75 86 ASN A CA 1
ATOM 696 C C . ASN A 1 86 ? -14.321 0.703 29.799 1.00 95.75 86 ASN A C 1
ATOM 698 O O . ASN A 1 86 ? -14.701 0.261 30.880 1.00 95.75 86 ASN A O 1
ATOM 702 N N . ILE A 1 87 ? -13.338 1.607 29.714 1.00 96.62 87 ILE A N 1
ATOM 703 C CA . ILE A 1 87 ? -12.665 2.200 30.878 1.00 96.62 87 ILE A CA 1
ATOM 704 C C . ILE A 1 87 ? -13.352 3.500 31.313 1.00 96.62 87 ILE A C 1
ATOM 706 O O . ILE A 1 87 ? -13.571 3.693 32.507 1.00 96.62 87 ILE A O 1
ATOM 710 N N . SER A 1 88 ? -13.670 4.394 30.372 1.00 95.12 88 SER A N 1
ATOM 711 C CA . SER A 1 88 ? -14.198 5.736 30.666 1.00 95.12 88 SER A CA 1
ATOM 712 C C . SER A 1 88 ? -15.723 5.835 30.619 1.00 95.12 88 SER A C 1
ATOM 714 O O . SER A 1 88 ? -16.282 6.778 31.168 1.00 95.12 88 SER A O 1
ATOM 716 N N . TYR A 1 89 ? -16.403 4.882 29.974 1.00 93.81 89 TYR A N 1
ATOM 717 C CA . TYR A 1 89 ? -17.818 4.954 29.584 1.00 93.81 89 TYR A CA 1
ATOM 718 C C . TYR A 1 89 ? -18.168 6.162 28.696 1.00 93.81 89 TYR A C 1
ATOM 720 O O . TYR A 1 89 ? -19.345 6.471 28.503 1.00 93.81 89 TYR A O 1
ATOM 728 N N . GLU A 1 90 ? -17.168 6.831 28.115 1.00 95.19 90 GLU A N 1
ATOM 729 C CA . GLU A 1 90 ? -17.372 7.978 27.232 1.00 95.19 90 GLU A CA 1
ATOM 730 C C . GLU A 1 90 ? -17.592 7.505 25.785 1.00 95.19 90 GLU A C 1
ATOM 732 O O . GLU A 1 90 ? -16.709 6.863 25.206 1.00 95.19 90 GLU A O 1
ATOM 737 N N . PRO A 1 91 ? -18.750 7.808 25.168 1.00 92.56 91 PRO A N 1
ATOM 738 C CA . PRO A 1 91 ? -19.124 7.274 23.857 1.00 92.56 91 PRO A CA 1
ATOM 739 C C . PRO A 1 91 ? -18.215 7.755 22.719 1.00 92.56 91 PRO A C 1
ATOM 741 O O . PRO A 1 91 ? -18.147 7.103 21.684 1.00 92.56 91 PRO A O 1
ATOM 744 N N . GLU A 1 92 ? -17.482 8.852 22.913 1.00 92.94 92 GLU A N 1
ATOM 745 C CA . GLU A 1 92 ? -16.511 9.391 21.951 1.00 92.94 92 GLU A CA 1
ATOM 746 C C . GLU A 1 92 ? -15.428 8.362 21.586 1.00 92.94 92 GLU A C 1
ATOM 748 O O . GLU A 1 92 ? -14.990 8.288 20.440 1.00 92.94 92 GLU A O 1
ATOM 753 N N . PHE A 1 93 ? -15.064 7.473 22.517 1.00 93.62 93 PHE A N 1
ATOM 754 C CA . PHE A 1 93 ? -14.111 6.395 22.248 1.00 93.62 93 PHE A CA 1
ATOM 755 C C . PHE A 1 93 ? -14.652 5.308 21.304 1.00 93.62 93 PHE A C 1
ATOM 757 O O . PHE A 1 93 ? -13.866 4.511 20.796 1.00 93.62 93 PHE A O 1
ATOM 764 N N . LEU A 1 94 ? -15.960 5.252 21.030 1.00 94.75 94 LEU A N 1
ATOM 765 C CA . LEU A 1 94 ? -16.538 4.306 20.067 1.00 94.75 94 LEU A CA 1
ATOM 766 C C . LEU A 1 94 ? -16.436 4.786 18.614 1.00 94.75 94 LEU A C 1
ATOM 768 O O . LEU A 1 94 ? -16.611 3.971 17.708 1.00 94.75 94 LEU A O 1
ATOM 772 N N . GLU A 1 95 ? -16.096 6.053 18.363 1.00 95.00 95 GLU A N 1
ATOM 773 C CA . GLU A 1 95 ? -15.998 6.599 17.002 1.00 95.00 95 GLU A CA 1
ATOM 774 C C . GLU A 1 95 ? -15.075 5.764 16.081 1.00 95.00 95 GLU A C 1
ATOM 776 O O . GLU A 1 95 ? -15.515 5.387 14.988 1.00 95.00 95 GLU A O 1
ATOM 781 N N . PRO A 1 96 ? -13.850 5.363 16.489 1.00 94.12 96 PRO A N 1
ATOM 782 C CA . PRO A 1 96 ? -12.982 4.534 15.648 1.00 94.12 96 PRO A CA 1
ATOM 783 C C . PRO A 1 96 ? -13.580 3.154 15.346 1.00 94.12 96 PRO A C 1
ATOM 785 O O . PRO A 1 96 ? -13.362 2.597 14.269 1.00 94.12 96 PRO A O 1
ATOM 788 N N . TYR A 1 97 ? -14.360 2.598 16.275 1.00 94.44 97 TYR A N 1
ATOM 789 C CA . TYR A 1 97 ? -15.032 1.313 16.103 1.00 94.44 97 TYR A CA 1
ATOM 790 C C . TYR A 1 97 ? -16.174 1.401 15.082 1.00 94.44 97 TYR A C 1
ATOM 792 O O . TYR A 1 97 ? -16.260 0.567 14.176 1.00 94.44 97 TYR A O 1
ATOM 800 N N . GLU A 1 98 ? -17.009 2.438 15.160 1.00 94.62 98 GLU A N 1
ATOM 801 C CA . GLU A 1 98 ? -18.084 2.669 14.187 1.00 94.62 98 GLU A CA 1
ATOM 802 C C . GLU A 1 98 ? -17.535 2.932 12.777 1.00 94.62 98 GLU A C 1
ATOM 804 O O . GLU A 1 98 ? -18.016 2.375 11.779 1.00 94.62 98 GLU A O 1
ATOM 809 N N . GLN A 1 99 ? -16.460 3.720 12.688 1.00 93.69 99 GLN A N 1
ATOM 810 C CA . GLN A 1 99 ? -15.748 3.945 11.433 1.00 93.69 99 GLN A CA 1
ATOM 811 C C . GLN A 1 99 ? -15.151 2.644 10.885 1.00 93.69 99 GLN A C 1
ATOM 813 O O . GLN A 1 99 ? -15.213 2.401 9.676 1.00 93.69 99 GLN A O 1
ATOM 818 N N . ALA A 1 100 ? -14.605 1.778 11.740 1.00 92.75 100 ALA A N 1
ATOM 819 C CA . ALA A 1 100 ? -14.064 0.492 11.323 1.00 92.75 100 ALA A CA 1
ATOM 820 C C . ALA A 1 100 ? -15.143 -0.435 10.755 1.00 92.75 100 ALA A C 1
ATOM 822 O O . ALA A 1 100 ? -14.926 -1.009 9.690 1.00 92.75 100 ALA A O 1
ATOM 823 N N . ILE A 1 101 ? -16.322 -0.532 11.378 1.00 93.75 101 ILE A N 1
ATOM 824 C CA . ILE A 1 101 ? -17.442 -1.339 10.852 1.00 93.75 101 ILE A CA 1
ATOM 825 C C . ILE A 1 101 ? -17.817 -0.902 9.431 1.00 93.75 101 ILE A C 1
ATOM 827 O O . ILE A 1 101 ? -18.074 -1.740 8.565 1.00 93.75 101 ILE A O 1
ATOM 831 N N . THR A 1 102 ? -17.802 0.404 9.175 1.00 93.75 102 THR A N 1
ATOM 832 C CA . THR A 1 102 ? -18.172 0.972 7.873 1.00 93.75 102 THR A CA 1
ATOM 833 C C . THR A 1 102 ? -17.073 0.779 6.820 1.00 93.75 102 THR A C 1
ATOM 835 O O . THR A 1 102 ? -17.354 0.462 5.663 1.00 93.75 102 THR A O 1
ATOM 838 N N . ASN A 1 103 ? -15.804 0.945 7.203 1.00 90.44 103 ASN A N 1
ATOM 839 C CA . ASN A 1 103 ? -14.679 1.007 6.264 1.00 90.44 103 ASN A CA 1
ATOM 840 C C . ASN A 1 103 ? -13.980 -0.341 6.025 1.00 90.44 103 ASN A C 1
ATOM 842 O O . ASN A 1 103 ? -13.429 -0.572 4.942 1.00 90.44 103 ASN A O 1
ATOM 846 N N . LEU A 1 104 ? -13.997 -1.241 7.010 1.00 91.62 104 LEU A N 1
ATOM 847 C CA . LEU A 1 104 ? -13.295 -2.523 6.966 1.00 91.62 104 LEU A CA 1
ATOM 848 C C . LEU A 1 104 ? -13.750 -3.438 5.813 1.00 91.62 104 LEU A C 1
ATOM 850 O O . LEU A 1 104 ? -12.870 -4.008 5.162 1.00 91.62 104 LEU A O 1
ATOM 854 N N . PRO A 1 105 ? -15.054 -3.562 5.481 1.00 93.19 105 PRO A N 1
ATOM 855 C CA . PRO A 1 105 ? -15.487 -4.375 4.343 1.00 93.19 105 PRO A CA 1
ATOM 856 C C . PRO A 1 105 ? -14.856 -3.916 3.022 1.00 93.19 105 PRO A C 1
ATOM 858 O O . PRO A 1 105 ? -14.315 -4.728 2.273 1.00 93.19 105 PRO A O 1
ATOM 861 N N . ASN A 1 106 ? -14.827 -2.601 2.775 1.00 92.06 106 ASN A N 1
ATOM 862 C CA . ASN A 1 106 ? -14.234 -2.029 1.564 1.00 92.06 106 ASN A CA 1
ATOM 863 C C . ASN A 1 106 ? -12.716 -2.270 1.511 1.00 92.06 106 ASN A C 1
ATOM 865 O O . ASN A 1 106 ? -12.179 -2.654 0.471 1.00 92.06 106 ASN A O 1
ATOM 869 N N . ALA A 1 107 ? -12.021 -2.093 2.640 1.00 89.00 107 ALA A N 1
ATOM 870 C CA . ALA A 1 107 ? -10.586 -2.352 2.737 1.00 89.00 107 ALA A CA 1
ATOM 871 C C . ALA A 1 107 ? -10.247 -3.832 2.469 1.00 89.00 107 ALA A C 1
ATOM 873 O O . ALA A 1 107 ? -9.325 -4.128 1.703 1.00 89.00 107 ALA A O 1
ATOM 874 N N . LEU A 1 108 ? -11.028 -4.760 3.032 1.00 91.44 108 LEU A N 1
ATOM 875 C CA . LEU A 1 108 ? -10.881 -6.200 2.803 1.00 91.44 108 LEU A CA 1
ATOM 876 C C . LEU A 1 108 ? -11.139 -6.586 1.344 1.00 91.44 108 LEU A C 1
ATOM 878 O O . LEU A 1 108 ? -10.401 -7.405 0.790 1.00 91.44 108 LEU A O 1
ATOM 882 N N . ASP A 1 109 ? -12.144 -5.994 0.702 1.00 92.88 109 ASP A N 1
ATOM 883 C CA . ASP A 1 109 ? -12.447 -6.266 -0.703 1.00 92.88 109 ASP A CA 1
ATOM 884 C C . ASP A 1 109 ? -11.332 -5.780 -1.634 1.00 92.88 109 ASP A C 1
ATOM 886 O O . ASP A 1 109 ? -10.902 -6.529 -2.517 1.00 92.88 109 ASP A O 1
ATOM 890 N N . ARG A 1 110 ? -10.780 -4.581 -1.401 1.00 87.75 110 ARG A N 1
ATOM 891 C CA . ARG A 1 110 ? -9.615 -4.081 -2.154 1.00 87.75 110 ARG A CA 1
ATOM 892 C C . ARG A 1 110 ? -8.400 -4.986 -1.984 1.00 87.75 110 ARG A C 1
ATOM 894 O O . ARG A 1 110 ? -7.764 -5.354 -2.972 1.00 87.75 110 ARG A O 1
ATOM 901 N N . PHE A 1 111 ? -8.104 -5.393 -0.750 1.00 89.31 111 PHE A N 1
ATOM 902 C CA . PHE A 1 111 ? -7.007 -6.315 -0.470 1.00 89.31 111 PHE A CA 1
ATOM 903 C C . PHE A 1 111 ? -7.190 -7.654 -1.197 1.00 89.31 111 PHE A C 1
ATOM 905 O O . PHE A 1 111 ? -6.265 -8.136 -1.852 1.00 89.31 111 PHE A O 1
ATOM 912 N N . ARG A 1 112 ? -8.397 -8.237 -1.160 1.00 88.94 112 ARG A N 1
ATOM 913 C CA . ARG A 1 112 ? -8.717 -9.486 -1.872 1.00 88.94 112 ARG A CA 1
ATOM 914 C C . ARG A 1 112 ? -8.521 -9.362 -3.380 1.00 88.94 112 ARG A C 1
ATOM 916 O O . ARG A 1 112 ? -7.982 -10.284 -3.994 1.00 88.94 112 ARG A O 1
ATOM 923 N N . GLN A 1 113 ? -8.932 -8.245 -3.978 1.00 88.69 113 GLN A N 1
ATOM 924 C CA . GLN A 1 113 ? -8.741 -7.996 -5.408 1.00 88.69 113 GLN A CA 1
ATOM 925 C C . GLN A 1 113 ? -7.251 -7.925 -5.771 1.00 88.69 113 GLN A C 1
ATOM 927 O O . GLN A 1 113 ? -6.808 -8.639 -6.674 1.00 88.69 113 GLN A O 1
ATOM 932 N N . LEU A 1 114 ? -6.459 -7.149 -5.026 1.00 84.44 114 LEU A N 1
ATOM 933 C CA . LEU A 1 114 ? -5.012 -7.021 -5.240 1.00 84.44 114 LEU A CA 1
ATOM 934 C C . LEU A 1 114 ? -4.271 -8.351 -5.032 1.00 84.44 114 LEU A C 1
ATOM 936 O O . LEU A 1 114 ? -3.403 -8.724 -5.829 1.00 84.44 114 LEU A O 1
ATOM 940 N N . ALA A 1 115 ? -4.655 -9.116 -4.008 1.00 85.44 115 ALA A N 1
ATOM 941 C CA . ALA A 1 115 ? -4.106 -10.441 -3.739 1.00 85.44 115 ALA A CA 1
ATOM 942 C C . ALA A 1 115 ? -4.404 -11.428 -4.881 1.00 85.44 115 ALA A C 1
ATOM 944 O O . ALA A 1 115 ? -3.527 -12.199 -5.282 1.00 85.44 115 ALA A O 1
ATOM 945 N N . LYS A 1 116 ? -5.620 -11.390 -5.446 1.00 87.12 116 LYS A N 1
ATOM 946 C CA . LYS A 1 116 ? -6.020 -12.244 -6.575 1.00 87.12 116 LYS A CA 1
ATOM 947 C C . LYS A 1 116 ? -5.206 -11.933 -7.833 1.00 87.12 116 LYS A C 1
ATOM 949 O O . LYS A 1 116 ? -4.679 -12.861 -8.442 1.00 87.12 116 LYS A O 1
ATOM 954 N N . ILE A 1 117 ? -5.049 -10.652 -8.176 1.00 80.44 117 ILE A N 1
ATOM 955 C CA . ILE A 1 117 ? -4.256 -10.200 -9.337 1.00 80.44 117 ILE A CA 1
ATOM 956 C C . ILE A 1 117 ? -2.792 -10.640 -9.205 1.00 80.44 117 ILE A C 1
ATOM 958 O O . ILE A 1 117 ? -2.181 -11.105 -10.168 1.00 80.44 117 ILE A O 1
ATOM 962 N N . THR A 1 118 ? -2.228 -10.521 -8.002 1.00 74.12 118 THR A N 1
ATOM 963 C CA . THR A 1 118 ? -0.835 -10.903 -7.735 1.00 74.12 118 THR A CA 1
ATOM 964 C C . THR A 1 118 ? -0.629 -12.414 -7.865 1.00 74.12 118 THR A C 1
ATOM 966 O O . THR A 1 118 ? 0.342 -12.850 -8.482 1.00 74.12 118 THR A O 1
ATOM 969 N N . ARG A 1 119 ? -1.563 -13.226 -7.349 1.00 75.38 119 ARG A N 1
ATOM 970 C CA . ARG A 1 119 ? -1.512 -14.693 -7.451 1.00 75.38 119 ARG A CA 1
ATOM 971 C C . ARG A 1 119 ? -1.638 -15.185 -8.897 1.00 75.38 119 ARG A C 1
ATOM 973 O O . ARG A 1 119 ? -0.925 -16.111 -9.271 1.00 75.38 119 ARG A O 1
ATOM 980 N N . ASP A 1 120 ? -2.497 -14.570 -9.702 1.00 73.31 120 ASP A N 1
ATOM 981 C CA . ASP A 1 120 ? -2.724 -14.957 -11.103 1.00 73.31 120 ASP A CA 1
ATOM 982 C C . ASP A 1 120 ? -1.483 -14.710 -11.982 1.00 73.31 120 ASP A C 1
ATOM 984 O O . ASP A 1 120 ? -1.023 -15.592 -12.701 1.00 73.31 120 ASP A O 1
ATOM 988 N N . LYS A 1 121 ? -0.828 -13.557 -11.809 1.00 59.75 121 LYS A N 1
ATOM 989 C CA . LYS A 1 121 ? 0.440 -13.218 -12.481 1.00 59.75 121 LYS A CA 1
ATOM 990 C C . LYS A 1 121 ? 1.617 -14.137 -12.131 1.00 59.75 121 LYS A C 1
ATOM 992 O O . LYS A 1 121 ? 2.560 -14.178 -12.905 1.00 59.75 121 LYS A O 1
ATOM 997 N N . SER A 1 122 ? 1.595 -14.820 -10.983 1.00 57.31 122 SER A N 1
ATOM 998 C CA . SER A 1 122 ? 2.640 -15.789 -10.599 1.00 57.31 122 SER A CA 1
ATOM 999 C C . SER A 1 122 ? 2.454 -17.190 -11.196 1.00 57.31 122 SER A C 1
ATOM 1001 O O . SER A 1 122 ? 3.322 -18.042 -11.026 1.00 57.31 122 SER A O 1
ATOM 1003 N N . LYS A 1 123 ? 1.307 -17.453 -11.838 1.00 54.44 123 LYS A N 1
ATOM 1004 C CA . LYS A 1 123 ? 0.964 -18.747 -12.453 1.00 54.44 123 LYS A CA 1
ATOM 1005 C C . LYS A 1 123 ? 1.281 -18.806 -13.957 1.00 54.44 123 LYS A C 1
ATOM 1007 O O . LYS A 1 123 ? 1.157 -19.886 -14.530 1.00 54.44 123 LYS A O 1
ATOM 1012 N N . LEU A 1 124 ? 1.662 -17.677 -14.562 1.00 44.59 124 LEU A N 1
ATOM 1013 C CA . LEU A 1 124 ? 2.117 -17.518 -15.950 1.00 44.59 124 LEU A CA 1
ATOM 1014 C C . LEU A 1 124 ? 3.632 -17.307 -15.970 1.00 44.59 124 LEU A C 1
ATOM 1016 O O . LEU A 1 124 ? 4.273 -17.835 -16.901 1.00 44.59 124 LEU A O 1
#